Protein AF-A0A2A4KST3-F1 (afdb_monomer)

Radius of gyration: 27.4 Å; Cα contacts (8 Å, |Δi|>4): 189; chains: 1; bounding box: 90×68×62 Å

Nearest PDB structures (foldseek):
  8gn9-assembly1_A-2  TM=6.345E-01  e=8.265E-03  Pyrococcus horikoshii
  3v9o-assembly1_A  TM=5.658E-01  e=3.301E-02  Burkholderia thailandensis E264
  6z89-assembly1_B-2  TM=3.941E-01  e=2.474E-01  Homo sapiens
  6z88-assembly1_A  TM=3.792E-01  e=3.609E-01  Homo sapiens

Solvent-accessible surface area (backbone atoms only — not comparable to full-atom values): 9001 Å² total; per-residue (Å²): 142,88,82,84,82,90,85,88,80,82,87,77,83,77,87,74,84,73,87,71,95,68,84,68,68,86,64,75,87,40,52,80,41,79,46,74,72,43,78,33,47,21,51,48,79,91,32,48,36,32,33,32,34,49,32,32,34,41,73,43,95,83,47,67,96,77,68,90,51,64,66,61,52,51,52,50,52,52,50,50,55,45,37,62,52,32,40,75,27,52,79,87,42,49,69,64,43,32,50,56,42,27,66,55,34,63,40,81,40,60,90,42,101,37,35,41,34,40,36,45,57,48,69,47,64,51,71,66,42,48,52,52,51,53,51,51,50,54,52,52,57,54,58,52,56,65,61,75,77,111

Structure (mmCIF, N/CA/C/O backbone):
data_AF-A0A2A4KST3-F1
#
_entry.id   AF-A0A2A4KST3-F1
#
loop_
_atom_site.group_PDB
_atom_site.id
_atom_site.type_symbol
_atom_site.label_atom_id
_atom_site.label_alt_id
_atom_site.label_comp_id
_atom_site.label_asym_id
_atom_site.label_entity_id
_atom_site.label_seq_id
_atom_site.pdbx_PDB_ins_code
_atom_site.Cartn_x
_atom_site.Cartn_y
_atom_site.Cartn_z
_atom_site.occupancy
_atom_site.B_iso_or_equiv
_atom_site.auth_seq_id
_atom_site.auth_comp_id
_atom_site.auth_asym_id
_atom_site.auth_atom_id
_atom_site.pdbx_PDB_model_num
ATOM 1 N N . MET A 1 1 ? 68.494 52.954 -8.592 1.00 40.16 1 MET A N 1
ATOM 2 C CA . MET A 1 1 ? 67.428 52.171 -9.253 1.00 40.16 1 MET A CA 1
ATOM 3 C C . MET A 1 1 ? 66.644 51.459 -8.157 1.00 40.16 1 MET A C 1
ATOM 5 O O . MET A 1 1 ? 67.019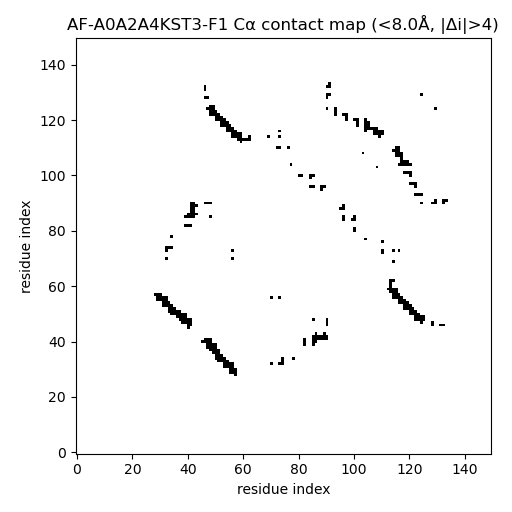 50.368 -7.755 1.00 40.16 1 MET A O 1
ATOM 9 N N . SER A 1 2 ? 65.651 52.147 -7.585 1.00 40.84 2 SER A N 1
ATOM 10 C CA . SER A 1 2 ? 64.808 51.654 -6.486 1.00 40.84 2 SER A CA 1
ATOM 11 C C . SER A 1 2 ? 63.507 51.109 -7.061 1.00 40.84 2 SER A C 1
ATOM 13 O O . SER A 1 2 ? 62.832 51.824 -7.798 1.00 40.84 2 SER A O 1
ATOM 15 N N . LEU A 1 3 ? 63.153 49.871 -6.719 1.00 52.59 3 LEU A N 1
ATOM 16 C CA . LEU A 1 3 ? 61.854 49.281 -7.037 1.00 52.59 3 LEU A CA 1
ATOM 17 C C . LEU A 1 3 ? 61.052 49.064 -5.751 1.00 52.59 3 LEU A C 1
ATOM 19 O O . LEU A 1 3 ? 61.579 48.689 -4.705 1.00 52.59 3 LEU A O 1
ATOM 23 N N . PHE A 1 4 ? 59.776 49.407 -5.861 1.00 48.81 4 PHE A N 1
ATOM 24 C CA . PHE A 1 4 ? 58.827 49.719 -4.804 1.00 48.81 4 PHE A CA 1
ATOM 25 C C . PHE A 1 4 ? 58.249 48.492 -4.062 1.00 48.81 4 PHE A C 1
ATOM 27 O O . PHE A 1 4 ? 57.888 47.483 -4.655 1.00 48.81 4 PHE A O 1
ATOM 34 N N . THR A 1 5 ? 58.138 48.651 -2.738 1.00 49.62 5 THR A N 1
ATOM 35 C CA . THR A 1 5 ? 57.083 48.228 -1.784 1.00 49.62 5 THR A CA 1
ATOM 36 C C . THR A 1 5 ? 56.162 47.014 -2.044 1.00 49.62 5 THR A C 1
ATOM 38 O O . THR A 1 5 ? 55.214 47.071 -2.816 1.00 49.62 5 THR A O 1
ATOM 41 N N . ARG A 1 6 ? 56.326 46.001 -1.175 1.00 43.88 6 ARG A N 1
ATOM 42 C CA . ARG A 1 6 ? 55.364 45.459 -0.174 1.00 43.88 6 ARG A CA 1
ATOM 43 C C . ARG A 1 6 ? 53.854 45.422 -0.525 1.00 43.88 6 ARG A C 1
ATOM 45 O O . ARG A 1 6 ? 53.171 46.437 -0.444 1.00 43.88 6 ARG A O 1
ATOM 52 N N . ARG A 1 7 ? 53.282 44.210 -0.612 1.00 43.06 7 ARG A N 1
ATOM 53 C CA . ARG A 1 7 ? 51.894 43.928 -0.180 1.00 43.06 7 ARG A CA 1
ATOM 54 C C . ARG A 1 7 ? 51.805 42.548 0.488 1.00 43.06 7 ARG A C 1
ATOM 56 O O . ARG A 1 7 ? 51.946 41.524 -0.165 1.00 43.06 7 ARG A O 1
ATOM 63 N N . ARG A 1 8 ? 51.595 42.533 1.811 1.00 50.78 8 ARG A N 1
ATOM 64 C CA . ARG A 1 8 ? 51.077 41.373 2.558 1.00 50.78 8 ARG A CA 1
ATOM 65 C C . ARG A 1 8 ? 49.552 41.421 2.479 1.00 50.78 8 ARG A C 1
ATOM 67 O O . ARG A 1 8 ? 48.978 42.473 2.753 1.00 50.78 8 ARG A O 1
ATOM 74 N N . SER A 1 9 ? 48.904 40.304 2.178 1.00 46.66 9 SER A N 1
ATOM 75 C CA . SER A 1 9 ? 47.514 40.023 2.559 1.00 46.66 9 SER A CA 1
ATOM 76 C C . SER A 1 9 ? 47.319 38.503 2.652 1.00 46.66 9 SER A C 1
ATOM 78 O O . SER A 1 9 ? 47.985 37.754 1.949 1.00 46.66 9 SER A O 1
ATOM 80 N N . ALA A 1 10 ? 46.498 38.116 3.624 1.00 51.97 10 ALA A N 1
ATOM 81 C CA . ALA A 1 10 ? 46.354 36.842 4.332 1.00 51.97 10 ALA A CA 1
ATOM 82 C C . ALA A 1 10 ? 46.111 35.552 3.504 1.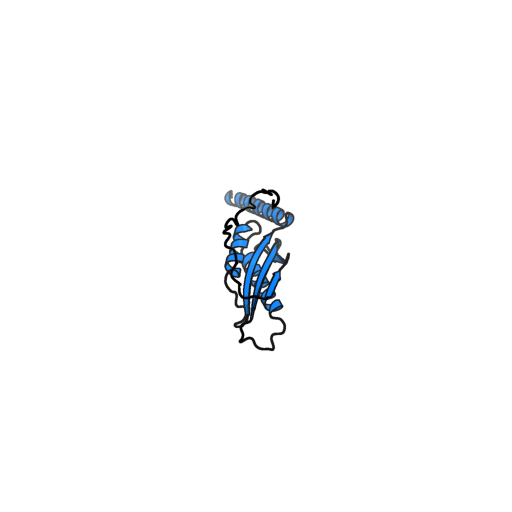00 51.97 10 ALA A C 1
ATOM 84 O O . ALA A 1 10 ? 45.700 35.631 2.347 1.00 51.97 10 ALA A O 1
ATOM 85 N N . PRO A 1 11 ? 46.319 34.364 4.121 1.00 48.69 11 PRO A N 1
ATOM 86 C CA . PRO A 1 11 ? 46.063 33.062 3.508 1.00 48.69 11 PRO A CA 1
ATOM 87 C C . PRO A 1 11 ? 44.557 32.775 3.429 1.00 48.69 11 PRO A C 1
ATOM 89 O O . PRO A 1 11 ? 43.851 32.814 4.436 1.00 48.69 11 PRO A O 1
ATOM 92 N N . GLY A 1 12 ? 44.073 32.477 2.224 1.00 41.47 12 GLY A N 1
ATOM 93 C CA . GLY A 1 12 ? 42.760 31.866 2.016 1.00 41.47 12 GLY A CA 1
ATOM 94 C C . GLY A 1 12 ? 42.792 30.371 2.375 1.00 41.47 12 GLY A C 1
ATOM 95 O O . GLY A 1 12 ? 43.854 29.754 2.270 1.00 41.47 12 GLY A O 1
ATOM 96 N N . PRO A 1 13 ? 41.670 29.797 2.838 1.00 54.84 13 PRO A N 1
ATOM 97 C CA .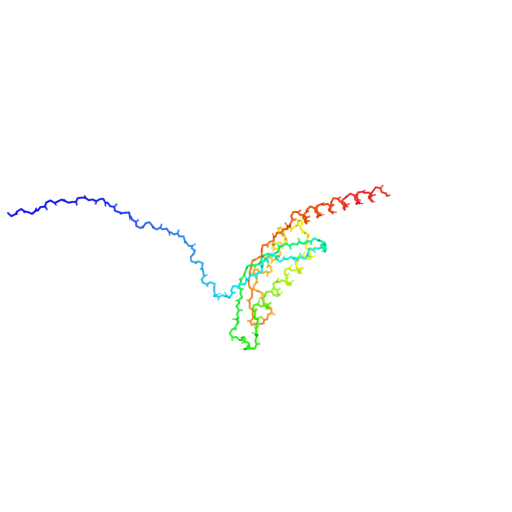 PRO A 1 13 ? 41.638 28.505 3.517 1.00 54.84 13 PRO A CA 1
ATOM 98 C C . PRO A 1 13 ? 41.895 27.318 2.583 1.00 54.84 13 PRO A C 1
ATOM 100 O O . PRO A 1 13 ? 41.466 27.299 1.430 1.00 54.84 13 PRO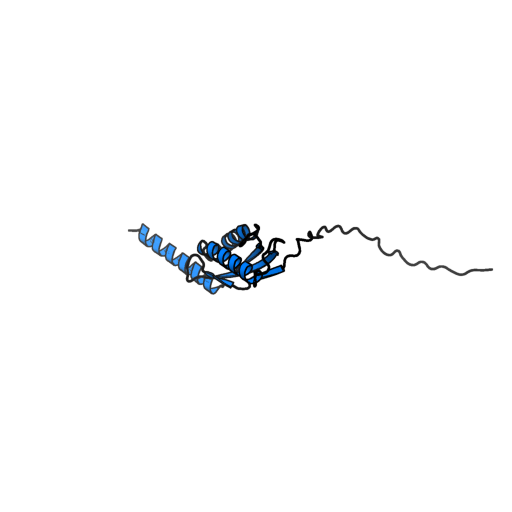 A O 1
ATOM 103 N N . SER A 1 14 ? 42.565 26.309 3.143 1.00 52.25 14 SER A N 1
ATOM 104 C CA . SER A 1 14 ? 42.737 24.964 2.594 1.00 52.25 14 SER A CA 1
ATOM 105 C C . SER A 1 14 ? 41.414 24.373 2.086 1.00 52.25 14 SER A C 1
ATOM 107 O O . SER A 1 14 ? 40.382 24.563 2.735 1.00 52.25 14 SER A O 1
ATOM 109 N N . PRO A 1 15 ? 41.419 23.574 1.005 1.00 48.12 15 PRO A N 1
ATOM 110 C CA . PRO A 1 15 ? 40.298 22.699 0.708 1.00 48.12 15 PRO A CA 1
ATOM 111 C C . PRO A 1 15 ? 40.273 21.584 1.760 1.00 48.12 15 PRO A C 1
ATOM 113 O O . PRO A 1 15 ? 40.968 20.576 1.641 1.00 48.12 15 PRO A O 1
ATOM 116 N N . SER A 1 16 ? 39.500 21.787 2.827 1.00 46.38 16 SER A N 1
ATOM 117 C CA . SER A 1 16 ? 39.131 20.701 3.726 1.00 46.38 16 SER A CA 1
ATOM 118 C C . SER A 1 16 ? 38.341 19.672 2.934 1.00 46.38 16 SER A C 1
ATOM 120 O O . SER A 1 16 ? 37.252 19.942 2.427 1.00 46.38 16 SER A O 1
ATOM 122 N N . THR A 1 17 ? 38.920 18.482 2.870 1.00 48.22 17 THR A N 1
ATOM 123 C CA . THR A 1 17 ? 38.235 17.206 2.743 1.00 48.22 17 THR A CA 1
ATOM 124 C C . THR A 1 17 ? 36.927 17.227 3.530 1.00 48.22 17 THR A C 1
ATOM 126 O O . THR A 1 17 ? 36.911 17.168 4.759 1.00 48.22 17 THR A O 1
ATOM 129 N N . ARG A 1 18 ? 35.808 17.303 2.809 1.00 38.94 18 ARG A N 1
ATOM 130 C CA . ARG A 1 18 ? 34.524 16.834 3.314 1.00 38.94 18 ARG A CA 1
ATOM 131 C C . ARG A 1 18 ? 34.168 15.593 2.526 1.00 38.94 18 ARG A C 1
ATOM 133 O O . ARG A 1 18 ? 33.582 15.645 1.451 1.00 38.94 18 ARG A O 1
ATOM 140 N N . ASP A 1 19 ? 34.617 14.489 3.093 1.00 46.34 19 ASP A N 1
ATOM 141 C CA . ASP A 1 19 ? 34.012 13.193 2.900 1.00 46.34 19 ASP A CA 1
ATOM 142 C C . ASP A 1 19 ? 32.528 13.310 3.278 1.00 46.34 19 ASP A C 1
ATOM 144 O O . ASP A 1 19 ? 32.167 13.659 4.405 1.00 46.34 19 ASP A O 1
ATOM 148 N N . THR A 1 20 ? 31.651 13.134 2.300 1.00 41.28 20 THR A N 1
ATOM 149 C CA . THR A 1 20 ? 30.294 12.652 2.537 1.00 41.28 20 THR A CA 1
ATOM 150 C C . THR A 1 20 ? 29.926 11.838 1.314 1.00 41.28 20 THR A C 1
ATOM 152 O O . THR A 1 20 ? 29.387 12.335 0.327 1.00 41.28 20 THR A O 1
ATOM 155 N N . ALA A 1 21 ? 30.306 10.567 1.383 1.00 45.81 21 ALA A N 1
ATOM 156 C CA . ALA A 1 21 ? 29.734 9.491 0.608 1.00 45.81 21 ALA A CA 1
ATOM 157 C C . ALA A 1 21 ? 28.204 9.606 0.573 1.00 45.81 21 ALA A C 1
ATOM 159 O O . ALA A 1 21 ? 27.518 9.180 1.496 1.00 45.81 21 ALA A O 1
ATOM 160 N N . THR A 1 22 ? 27.662 10.182 -0.497 1.00 44.19 22 THR A N 1
ATOM 161 C CA . THR A 1 22 ? 26.395 9.748 -1.090 1.00 44.19 22 THR A CA 1
ATOM 162 C C . THR A 1 22 ? 26.311 10.226 -2.541 1.00 44.19 22 THR A C 1
ATOM 164 O O . THR A 1 22 ? 25.359 10.879 -2.956 1.00 44.19 22 THR A O 1
ATOM 167 N N . ALA A 1 23 ? 27.286 9.845 -3.370 1.00 39.72 23 ALA A N 1
ATOM 168 C CA . ALA A 1 23 ? 26.911 9.487 -4.732 1.00 39.72 23 ALA A CA 1
ATOM 169 C C . ALA A 1 23 ? 26.107 8.193 -4.583 1.00 39.72 23 ALA A C 1
ATOM 171 O O . ALA A 1 23 ? 26.658 7.096 -4.644 1.00 39.72 23 ALA A O 1
ATOM 172 N N . LEU A 1 24 ? 24.825 8.350 -4.219 1.00 41.34 24 LEU A N 1
ATOM 173 C CA . LEU A 1 24 ? 23.825 7.314 -4.387 1.00 41.34 24 LEU A CA 1
ATOM 174 C C . LEU A 1 24 ? 24.028 6.848 -5.815 1.00 41.34 24 LEU A C 1
ATOM 176 O O . LEU A 1 24 ? 23.885 7.624 -6.762 1.00 41.34 24 LEU A O 1
ATOM 180 N N . THR A 1 25 ? 24.505 5.614 -5.886 1.00 38.84 25 THR A N 1
ATOM 181 C CA . THR A 1 25 ? 24.426 4.695 -6.998 1.00 38.84 25 THR A CA 1
ATOM 182 C C . THR A 1 25 ? 23.425 5.229 -7.999 1.00 38.84 25 THR A C 1
ATOM 184 O O . THR A 1 25 ? 22.267 5.451 -7.637 1.00 38.84 25 THR A O 1
ATOM 187 N N . THR A 1 26 ? 23.878 5.473 -9.226 1.00 41.97 26 THR A N 1
ATOM 188 C CA . THR A 1 26 ? 23.011 5.549 -10.395 1.00 41.97 26 THR A CA 1
ATOM 189 C C . THR A 1 26 ? 22.165 4.280 -10.372 1.00 41.97 26 THR A C 1
ATOM 191 O O . THR A 1 26 ? 22.570 3.234 -10.865 1.00 41.97 26 THR A O 1
ATOM 194 N N . LEU A 1 27 ? 21.045 4.336 -9.655 1.00 47.00 27 LEU A N 1
ATOM 195 C CA . LEU A 1 27 ? 19.998 3.351 -9.712 1.00 47.00 27 LEU A CA 1
ATOM 196 C C . LEU A 1 27 ? 19.484 3.566 -11.125 1.00 47.00 27 LEU A C 1
ATOM 198 O O . LEU A 1 27 ? 18.918 4.626 -11.394 1.00 47.00 27 LEU A O 1
ATOM 202 N N . GLU A 1 28 ? 19.866 2.658 -12.024 1.00 47.94 28 GLU A N 1
ATOM 203 C CA . GLU A 1 28 ? 19.203 2.361 -13.296 1.00 47.94 28 GLU A CA 1
ATOM 204 C C . GLU A 1 28 ? 17.936 3.203 -13.451 1.00 47.94 28 GLU A C 1
ATOM 206 O O . GLU A 1 28 ? 16.973 2.997 -12.706 1.00 47.94 28 GLU A O 1
ATOM 211 N N . ALA A 1 29 ? 18.016 4.235 -14.300 1.00 58.88 29 ALA A N 1
ATOM 212 C CA . ALA A 1 29 ? 17.082 5.354 -14.350 1.00 58.88 29 ALA A CA 1
ATOM 213 C C . ALA A 1 29 ? 15.684 4.897 -14.785 1.00 58.88 29 ALA A C 1
ATOM 215 O O . ALA A 1 29 ? 15.282 5.061 -15.935 1.00 58.88 29 ALA A O 1
ATOM 216 N N . GLY A 1 30 ? 14.948 4.315 -13.846 1.00 67.62 30 GLY A N 1
ATOM 217 C CA . GLY A 1 30 ? 13.578 3.906 -14.050 1.00 67.62 30 GLY A CA 1
ATOM 218 C C . GLY A 1 30 ? 12.634 5.076 -14.101 1.00 67.62 30 GLY A C 1
ATOM 219 O O . GLY A 1 30 ? 12.873 6.143 -13.531 1.00 67.62 30 GLY A O 1
ATOM 220 N N . THR A 1 31 ? 11.526 4.864 -14.795 1.00 81.56 31 THR A N 1
ATOM 221 C CA . THR A 1 31 ? 10.488 5.878 -14.898 1.00 81.56 31 THR A CA 1
ATOM 222 C C . THR A 1 31 ? 9.823 6.028 -13.536 1.00 81.56 31 THR A C 1
ATOM 224 O O . THR A 1 31 ? 9.430 5.045 -12.903 1.00 81.56 31 THR A O 1
ATOM 227 N N . ALA A 1 32 ? 9.731 7.269 -13.057 1.00 83.75 32 ALA A N 1
ATOM 228 C CA . ALA A 1 32 ? 9.155 7.566 -11.756 1.00 83.75 32 ALA A CA 1
ATOM 229 C C . ALA A 1 32 ? 7.670 7.186 -11.707 1.00 83.75 32 ALA A C 1
ATOM 231 O O . ALA A 1 32 ? 6.890 7.495 -12.609 1.00 83.75 32 ALA A O 1
ATOM 232 N N . LEU A 1 33 ? 7.279 6.562 -10.602 1.00 85.44 33 LEU A N 1
ATOM 233 C CA . LEU A 1 33 ? 5.934 6.082 -10.337 1.00 85.44 33 LEU A CA 1
ATOM 234 C C . LEU A 1 33 ? 5.441 6.643 -9.009 1.00 85.44 33 LEU A C 1
ATOM 236 O O . LEU A 1 33 ? 6.144 6.592 -8.001 1.00 85.44 33 LEU A O 1
ATOM 240 N N . GLY A 1 34 ? 4.207 7.136 -8.996 1.00 85.56 34 GLY A N 1
ATOM 241 C CA . GLY A 1 34 ? 3.570 7.644 -7.789 1.00 85.56 34 GLY A CA 1
ATOM 242 C C . GLY A 1 34 ? 2.110 7.223 -7.696 1.00 85.56 34 GLY A C 1
ATOM 243 O O . GLY A 1 34 ? 1.373 7.321 -8.680 1.00 85.56 34 GLY A O 1
ATOM 244 N N . LEU A 1 35 ? 1.710 6.791 -6.504 1.00 86.06 35 LEU A N 1
ATOM 245 C CA . LEU A 1 35 ? 0.332 6.707 -6.029 1.00 86.06 35 LEU A CA 1
ATOM 246 C C . LEU A 1 35 ? 0.209 7.694 -4.868 1.00 86.06 35 LEU A C 1
ATOM 248 O O . LEU A 1 35 ? 1.052 7.682 -3.973 1.00 86.06 35 LEU A O 1
ATOM 252 N N . ARG A 1 36 ? -0.797 8.565 -4.885 1.00 88.75 36 ARG A N 1
ATOM 253 C CA . ARG A 1 36 ? -0.963 9.612 -3.869 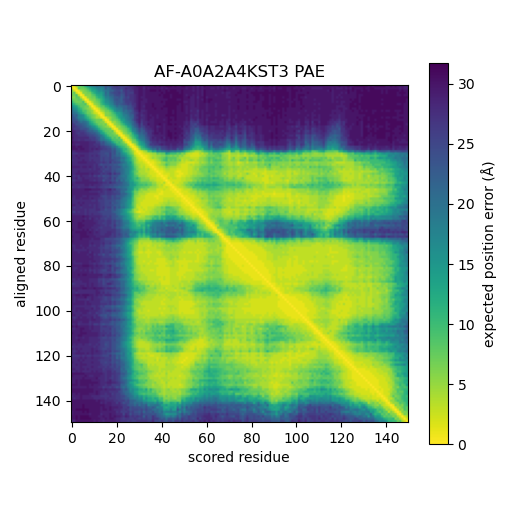1.00 88.75 36 ARG A CA 1
ATOM 254 C C . ARG A 1 36 ? -2.346 9.519 -3.259 1.00 88.75 36 ARG A C 1
ATOM 256 O O . ARG A 1 36 ? -3.321 9.449 -4.000 1.00 88.75 36 ARG A O 1
ATOM 263 N N . ASP A 1 37 ? -2.386 9.538 -1.932 1.00 86.81 37 ASP A N 1
ATOM 264 C CA . ASP A 1 37 ? -3.606 9.623 -1.124 1.00 86.81 37 ASP A CA 1
ATOM 265 C C . ASP A 1 37 ? -4.703 8.617 -1.521 1.00 86.81 37 ASP A C 1
ATOM 267 O O . ASP A 1 37 ? -5.902 8.890 -1.450 1.00 86.81 37 ASP A O 1
ATOM 271 N N . GLU A 1 38 ? -4.291 7.418 -1.936 1.00 87.75 38 GLU A N 1
ATOM 272 C CA . GLU A 1 38 ? -5.201 6.351 -2.341 1.00 87.75 38 GLU A CA 1
ATOM 273 C C . GLU A 1 38 ? -5.884 5.766 -1.104 1.00 87.75 38 GLU A C 1
ATOM 275 O O . GLU A 1 38 ? -5.222 5.286 -0.181 1.00 87.75 38 GLU A O 1
ATOM 280 N N . ARG A 1 39 ? -7.220 5.769 -1.083 1.00 90.12 39 ARG A N 1
ATOM 281 C CA . ARG A 1 39 ? -7.984 5.178 0.021 1.00 90.12 39 ARG A CA 1
ATOM 282 C C . ARG A 1 39 ? -8.140 3.680 -0.198 1.00 90.12 39 ARG A C 1
ATOM 284 O O . ARG A 1 39 ? -8.787 3.250 -1.150 1.00 90.12 39 ARG A O 1
ATOM 291 N N . MET A 1 40 ? -7.576 2.884 0.703 1.00 90.88 40 MET A N 1
ATOM 292 C CA . MET A 1 40 ? -7.642 1.425 0.652 1.00 90.88 40 MET A CA 1
ATOM 293 C C . MET A 1 40 ? -8.370 0.869 1.877 1.00 90.88 40 MET A C 1
ATOM 295 O O . MET A 1 40 ? -8.117 1.324 2.994 1.00 90.88 40 MET A O 1
ATOM 299 N N . PRO A 1 41 ? -9.270 -0.114 1.703 1.00 88.75 41 PRO A N 1
ATOM 300 C CA . PRO A 1 41 ? -9.999 -0.690 2.822 1.00 88.75 41 PRO A CA 1
ATOM 301 C C . PRO A 1 41 ? -9.053 -1.475 3.735 1.00 88.75 41 PRO A C 1
ATOM 303 O O . PRO A 1 41 ? -8.179 -2.213 3.269 1.00 88.75 41 PRO A O 1
ATOM 306 N N . SER A 1 42 ? -9.258 -1.334 5.041 1.00 89.62 42 SER A N 1
ATOM 307 C CA . SER A 1 42 ? -8.608 -2.165 6.053 1.00 89.62 42 SER A CA 1
ATOM 308 C C . SER A 1 42 ? -9.288 -3.535 6.172 1.00 89.62 42 SER A C 1
ATOM 310 O O . SER A 1 42 ? -10.210 -3.866 5.422 1.00 89.62 42 SER A O 1
ATOM 312 N N . ARG A 1 43 ? -8.876 -4.336 7.162 1.00 88.50 43 ARG A N 1
ATOM 313 C CA . ARG A 1 43 ? -9.596 -5.553 7.574 1.00 88.50 43 ARG A CA 1
ATOM 314 C C . ARG A 1 43 ? -11.078 -5.308 7.871 1.00 88.50 43 ARG A C 1
ATOM 316 O O . ARG A 1 43 ? -11.894 -6.195 7.635 1.00 88.50 43 ARG A O 1
ATOM 323 N N . VAL A 1 44 ? -11.423 -4.132 8.393 1.00 84.50 44 VAL A N 1
ATOM 324 C CA . VAL A 1 44 ? -12.814 -3.717 8.589 1.00 84.50 44 VAL A CA 1
ATOM 325 C C . VAL A 1 44 ? -13.211 -2.840 7.394 1.00 84.50 44 VAL A C 1
ATOM 327 O O . VAL A 1 44 ? -12.628 -1.768 7.238 1.00 84.50 44 VAL A O 1
ATOM 330 N N . PRO A 1 45 ? -14.188 -3.243 6.558 1.00 79.75 45 PRO A N 1
ATOM 331 C CA . PRO A 1 45 ? -14.509 -2.539 5.310 1.00 79.75 45 PRO A CA 1
ATOM 332 C C . PRO A 1 45 ? -14.961 -1.081 5.473 1.00 79.75 45 PRO A C 1
ATOM 334 O O . PRO A 1 45 ? -14.891 -0.315 4.520 1.00 79.75 45 PRO A O 1
ATOM 337 N N . THR A 1 46 ? -15.436 -0.691 6.657 1.00 85.25 46 THR A N 1
ATOM 338 C CA . THR A 1 46 ? -15.834 0.693 6.960 1.00 85.25 46 THR A CA 1
ATOM 339 C C . THR A 1 46 ? -14.647 1.610 7.254 1.00 85.25 46 THR A C 1
ATOM 341 O O . THR A 1 46 ? -14.802 2.826 7.191 1.00 85.25 46 THR A O 1
ATOM 344 N N . LEU A 1 47 ? -13.469 1.049 7.545 1.00 88.38 47 LEU A N 1
ATOM 345 C CA . LEU A 1 47 ? -12.265 1.779 7.934 1.00 88.38 47 LEU A CA 1
ATOM 346 C C . LEU A 1 47 ? -11.224 1.725 6.819 1.00 88.38 47 LEU A C 1
ATOM 348 O O . LEU A 1 47 ? -10.947 0.656 6.264 1.00 88.38 47 LEU A O 1
ATOM 352 N N . HIS A 1 48 ? -10.613 2.872 6.530 1.00 89.81 48 HIS A N 1
ATOM 353 C CA . HIS A 1 48 ? -9.719 3.036 5.388 1.00 89.81 48 HIS A CA 1
ATOM 354 C C . HIS A 1 48 ? -8.330 3.516 5.813 1.00 89.81 48 HIS A C 1
ATOM 356 O O . HIS A 1 48 ? -8.183 4.332 6.720 1.00 89.81 48 HIS A O 1
ATOM 362 N N . PHE A 1 49 ? -7.314 3.032 5.105 1.00 89.50 49 PHE A N 1
ATOM 363 C CA . PHE A 1 49 ? -5.978 3.611 5.091 1.00 89.50 49 PHE A CA 1
ATOM 364 C C . PHE A 1 49 ? -5.861 4.593 3.931 1.00 89.50 49 PHE A C 1
ATOM 366 O O . PHE A 1 49 ? -6.396 4.343 2.850 1.00 89.50 49 PHE A O 1
ATOM 373 N N . THR A 1 50 ? -5.112 5.664 4.137 1.00 92.19 50 THR A N 1
ATOM 374 C CA . THR A 1 50 ? -4.643 6.552 3.078 1.00 92.19 50 THR A CA 1
ATOM 375 C C . THR A 1 50 ? -3.216 6.148 2.725 1.00 92.19 50 THR A C 1
ATOM 377 O O . THR A 1 50 ? -2.327 6.142 3.576 1.00 92.19 50 THR A O 1
ATOM 380 N N . VAL A 1 51 ? -2.999 5.757 1.473 1.00 90.00 51 VAL A N 1
ATOM 381 C CA . VAL A 1 51 ? -1.740 5.178 0.998 1.00 90.00 51 VAL A CA 1
ATOM 382 C C . VAL A 1 51 ? -1.082 6.121 0.007 1.00 90.00 51 VAL A C 1
ATOM 384 O O . VAL A 1 51 ? -1.683 6.503 -0.997 1.00 90.00 51 VAL A O 1
ATOM 387 N N . SER A 1 52 ? 0.185 6.432 0.252 1.00 90.69 52 SER A N 1
ATOM 388 C CA . SER A 1 52 ? 1.052 7.096 -0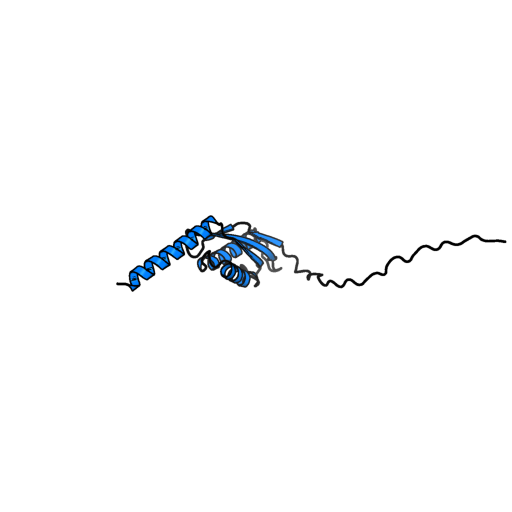.717 1.00 90.69 52 SER A CA 1
ATOM 389 C C . SER A 1 52 ? 2.229 6.186 -1.045 1.00 90.69 52 SER A C 1
ATOM 391 O O . SER A 1 52 ? 2.966 5.789 -0.149 1.00 90.69 52 SER A O 1
ATOM 393 N N . VAL A 1 53 ? 2.413 5.841 -2.319 1.00 88.25 53 VAL A N 1
ATOM 394 C CA . VAL A 1 53 ? 3.522 4.997 -2.786 1.00 88.25 53 VAL A CA 1
ATOM 395 C C . VAL A 1 53 ? 4.378 5.800 -3.746 1.00 88.25 53 VAL A C 1
ATOM 397 O O . VAL A 1 53 ? 3.869 6.321 -4.735 1.00 88.25 53 VAL A O 1
ATOM 400 N N . ASN A 1 54 ? 5.677 5.869 -3.476 1.00 88.06 54 ASN A N 1
ATOM 401 C CA . ASN A 1 54 ? 6.664 6.452 -4.377 1.00 88.06 54 ASN A CA 1
ATOM 402 C C . ASN A 1 54 ? 7.612 5.354 -4.842 1.00 88.06 54 ASN A C 1
ATOM 404 O O . ASN A 1 54 ? 8.118 4.583 -4.027 1.00 88.06 54 ASN A O 1
ATOM 408 N N . GLY A 1 55 ? 7.861 5.282 -6.141 1.00 86.44 55 GLY A N 1
ATOM 409 C CA . GLY A 1 55 ? 8.644 4.205 -6.716 1.00 86.44 55 GLY A CA 1
ATOM 410 C C . GLY A 1 55 ? 9.171 4.508 -8.104 1.00 86.44 55 GLY A C 1
ATOM 411 O O . GLY A 1 55 ? 9.052 5.621 -8.616 1.00 86.44 55 GLY A O 1
ATOM 412 N N . THR A 1 56 ? 9.751 3.485 -8.705 1.00 87.25 56 THR A N 1
ATOM 413 C CA . THR A 1 56 ? 10.252 3.496 -10.075 1.00 87.25 56 THR A CA 1
ATOM 414 C C . THR A 1 56 ? 9.859 2.194 -10.759 1.00 87.25 56 THR A C 1
ATOM 416 O O . THR A 1 56 ? 9.691 1.158 -10.108 1.00 87.25 56 THR A O 1
ATOM 419 N N . TRP A 1 57 ? 9.690 2.238 -12.076 1.00 87.75 57 TRP A N 1
ATOM 420 C CA . TRP A 1 57 ? 9.541 1.038 -12.892 1.00 87.75 57 TRP A CA 1
ATOM 421 C C . TRP A 1 57 ? 10.508 1.044 -14.072 1.00 87.75 57 TRP A C 1
ATOM 423 O O . TRP A 1 57 ? 10.851 2.100 -14.603 1.00 87.75 57 TRP A O 1
ATOM 433 N N . ASN A 1 58 ? 10.920 -0.156 -14.471 1.00 85.50 58 ASN A N 1
ATOM 434 C CA . ASN A 1 58 ? 11.838 -0.432 -15.568 1.00 85.50 58 ASN A CA 1
ATOM 435 C C . ASN A 1 58 ? 11.206 -1.426 -16.536 1.00 85.50 58 ASN A C 1
ATOM 437 O O . ASN A 1 58 ? 10.554 -2.379 -16.103 1.00 85.50 58 ASN A O 1
ATOM 441 N N . LEU A 1 59 ? 11.429 -1.208 -17.830 1.00 84.25 59 LEU A N 1
ATOM 442 C CA . LEU A 1 59 ? 11.133 -2.194 -18.864 1.00 84.25 59 LEU A CA 1
ATOM 443 C C . LEU A 1 59 ? 12.395 -2.979 -19.171 1.00 84.25 59 LEU A C 1
ATOM 445 O O . LEU A 1 59 ? 13.471 -2.395 -19.261 1.00 84.25 59 LEU A O 1
ATOM 449 N N . ASP A 1 60 ? 12.240 -4.278 -19.358 1.00 81.25 60 ASP A N 1
ATOM 450 C CA . ASP A 1 60 ? 13.281 -5.101 -19.950 1.00 81.25 60 ASP A CA 1
ATOM 451 C C . ASP A 1 60 ? 13.376 -4.824 -21.461 1.00 81.25 60 ASP A C 1
ATOM 453 O O . ASP A 1 60 ? 12.378 -4.510 -22.116 1.00 81.25 60 ASP A O 1
ATOM 457 N N . GLU A 1 61 ? 14.568 -4.975 -22.037 1.00 71.62 61 GLU A N 1
ATOM 458 C CA . GLU A 1 61 ? 14.822 -4.780 -23.473 1.00 71.62 61 GLU A CA 1
ATOM 459 C C . GLU A 1 61 ? 14.031 -5.775 -24.342 1.00 71.62 61 GLU A C 1
ATOM 461 O O . GLU A 1 61 ? 13.795 -5.537 -25.527 1.00 71.62 61 GLU A O 1
ATOM 466 N N . SER A 1 62 ? 13.568 -6.872 -23.736 1.00 71.81 62 SER A N 1
ATOM 467 C CA . SER A 1 62 ? 12.696 -7.879 -24.344 1.00 71.81 62 SER A CA 1
ATOM 468 C C . SER A 1 62 ? 11.218 -7.459 -24.460 1.00 71.81 62 SER A C 1
ATOM 470 O O . SER A 1 62 ? 10.402 -8.230 -24.975 1.00 71.81 62 SER A O 1
ATOM 472 N N . ALA A 1 63 ? 10.847 -6.255 -24.001 1.00 70.00 63 ALA A N 1
ATOM 473 C CA . ALA A 1 63 ? 9.462 -5.791 -23.966 1.00 70.00 63 ALA A CA 1
ATOM 474 C C . ALA A 1 63 ? 8.820 -5.720 -25.372 1.00 70.00 63 ALA A C 1
ATOM 476 O O . ALA A 1 63 ? 9.343 -5.055 -26.272 1.00 70.00 63 ALA A O 1
ATOM 477 N N . PRO A 1 64 ? 7.640 -6.337 -25.580 1.00 70.81 64 PRO A N 1
ATOM 478 C CA . PRO A 1 64 ? 6.915 -6.224 -26.839 1.00 70.81 64 PRO A CA 1
ATOM 479 C C . PRO A 1 64 ? 6.525 -4.768 -27.158 1.00 70.81 64 PRO A C 1
ATOM 481 O O . PRO A 1 64 ? 6.020 -4.058 -26.285 1.00 70.81 64 PRO A O 1
ATOM 484 N N . PRO A 1 65 ? 6.624 -4.327 -28.427 1.00 63.78 65 PRO A N 1
ATOM 485 C CA . PRO A 1 65 ? 6.343 -2.942 -28.831 1.00 63.78 65 PRO A CA 1
ATOM 486 C C . PRO A 1 65 ? 4.862 -2.526 -28.716 1.00 63.78 65 PRO A C 1
ATOM 488 O O . PRO A 1 65 ? 4.513 -1.391 -29.027 1.00 63.78 65 PRO A O 1
ATOM 491 N N . GLN A 1 66 ? 3.974 -3.433 -28.298 1.00 65.75 66 GLN A N 1
ATOM 492 C CA . GLN A 1 66 ? 2.517 -3.247 -28.272 1.00 65.75 66 GLN A CA 1
ATOM 493 C C . GLN A 1 66 ? 1.965 -2.899 -26.876 1.00 65.75 66 GLN A C 1
ATOM 495 O O . GLN A 1 66 ? 0.755 -2.743 -26.708 1.00 65.75 66 GLN A O 1
ATOM 500 N N . HIS A 1 67 ? 2.813 -2.771 -25.851 1.00 65.81 67 HIS A N 1
ATOM 501 C CA . HIS A 1 67 ? 2.346 -2.461 -24.499 1.00 65.81 67 HIS A CA 1
ATOM 502 C C . HIS A 1 67 ? 2.100 -0.961 -24.325 1.00 65.81 67 HIS A C 1
ATOM 504 O O . HIS A 1 67 ? 2.985 -0.185 -23.981 1.00 65.81 67 HIS A O 1
ATOM 510 N N . HIS A 1 68 ? 0.852 -0.557 -24.560 1.00 64.81 68 HIS A N 1
ATOM 511 C CA . HIS A 1 68 ? 0.447 0.848 -24.623 1.00 64.81 68 HIS A CA 1
ATOM 512 C C . HIS A 1 68 ? 0.455 1.612 -23.282 1.00 64.81 68 HIS A C 1
ATOM 514 O O . HIS A 1 68 ? 0.296 2.830 -23.304 1.00 64.81 68 HIS A O 1
ATOM 520 N N . ALA A 1 69 ? 0.639 0.961 -22.124 1.00 79.31 69 ALA A N 1
ATOM 521 C CA . ALA A 1 69 ? 0.633 1.657 -20.827 1.00 79.31 69 ALA A CA 1
ATOM 522 C C . ALA A 1 69 ? 1.335 0.877 -19.685 1.00 79.31 69 ALA A C 1
ATOM 524 O O . ALA A 1 69 ? 0.672 0.450 -18.733 1.00 79.31 69 ALA A O 1
ATOM 525 N N . PRO A 1 70 ? 2.670 0.700 -19.731 1.00 81.31 70 PRO A N 1
ATOM 526 C CA . PRO A 1 70 ? 3.425 0.020 -18.668 1.00 81.31 70 PRO A CA 1
ATOM 527 C C . PRO A 1 70 ? 3.286 0.711 -17.302 1.00 81.31 70 PRO A C 1
ATOM 529 O O . PRO A 1 70 ? 3.182 0.058 -16.267 1.00 81.31 70 PRO A O 1
ATOM 532 N N . ASP A 1 71 ? 3.172 2.038 -17.309 1.00 83.81 71 ASP A N 1
ATOM 533 C CA . ASP A 1 71 ? 2.962 2.866 -16.124 1.00 83.81 71 ASP A CA 1
ATOM 534 C C . ASP A 1 71 ? 1.625 2.560 -15.419 1.00 83.81 71 ASP A C 1
ATOM 536 O O . ASP A 1 71 ? 1.571 2.350 -14.206 1.00 83.81 71 ASP A O 1
ATOM 540 N N . SER A 1 72 ? 0.529 2.463 -16.179 1.00 85.81 72 SER A N 1
ATOM 541 C CA . SER A 1 72 ? -0.792 2.114 -15.642 1.00 85.81 72 SER A CA 1
ATOM 542 C C . SER A 1 72 ? -0.824 0.698 -15.073 1.00 85.81 72 SER A C 1
ATOM 544 O O . SER A 1 72 ? -1.478 0.468 -14.051 1.00 85.81 72 SER A O 1
ATOM 546 N N . LEU A 1 73 ? -0.105 -0.235 -15.703 1.00 86.12 73 LEU A N 1
ATOM 547 C CA . LEU A 1 73 ? 0.025 -1.608 -15.225 1.00 86.12 73 LEU A CA 1
ATOM 548 C C . LEU A 1 73 ? 0.804 -1.659 -13.904 1.00 86.12 73 LEU A C 1
ATOM 550 O O . LEU A 1 73 ? 0.313 -2.229 -12.930 1.00 86.12 73 LEU A O 1
ATOM 554 N N . ALA A 1 74 ? 1.950 -0.974 -13.833 1.00 85.94 74 ALA A N 1
ATOM 555 C CA . ALA A 1 74 ? 2.748 -0.859 -12.615 1.00 85.94 74 ALA A CA 1
ATOM 556 C C . ALA A 1 74 ? 1.937 -0.252 -11.456 1.00 85.94 74 ALA A C 1
ATOM 558 O O . ALA A 1 74 ? 1.897 -0.819 -10.361 1.00 85.94 74 ALA A O 1
ATOM 559 N N . ARG A 1 75 ? 1.218 0.857 -11.699 1.00 88.19 75 ARG A N 1
ATOM 560 C CA . ARG A 1 75 ? 0.330 1.476 -10.694 1.00 88.19 75 ARG A CA 1
ATOM 561 C C . ARG A 1 75 ? -0.760 0.522 -10.221 1.00 88.19 75 ARG A C 1
ATOM 563 O O . ARG A 1 75 ? -1.006 0.428 -9.020 1.00 88.19 75 ARG A O 1
ATOM 570 N N . SER A 1 76 ? -1.424 -0.161 -11.150 1.00 88.06 76 SER A N 1
ATOM 571 C CA . SER A 1 76 ? -2.534 -1.064 -10.826 1.00 88.06 76 SER A CA 1
ATOM 572 C C . SER A 1 76 ? -2.057 -2.244 -9.987 1.00 88.06 76 SER A C 1
ATOM 574 O O . SER A 1 76 ? -2.683 -2.568 -8.980 1.00 88.06 76 SER A O 1
ATOM 576 N N . HIS A 1 77 ? -0.900 -2.809 -10.329 1.00 87.56 77 HIS A N 1
ATOM 577 C CA . HIS A 1 77 ? -0.311 -3.911 -9.584 1.00 87.56 77 HIS A CA 1
ATOM 578 C C . HIS A 1 77 ? 0.118 -3.498 -8.168 1.00 87.56 77 HIS A C 1
ATOM 580 O O . HIS A 1 77 ? -0.161 -4.209 -7.201 1.00 87.56 77 HIS A O 1
ATOM 586 N N . LEU A 1 78 ? 0.734 -2.317 -8.011 1.00 86.62 78 LEU A N 1
ATOM 587 C CA . LEU A 1 78 ? 1.046 -1.767 -6.686 1.00 86.62 78 LEU A CA 1
ATOM 588 C C . LEU A 1 78 ? -0.216 -1.533 -5.856 1.00 86.62 78 LEU A C 1
ATOM 590 O O . LEU A 1 78 ? -0.247 -1.892 -4.677 1.00 86.62 78 LEU A O 1
ATOM 594 N N . ARG A 1 79 ? -1.266 -0.974 -6.471 1.00 89.88 79 ARG A N 1
ATOM 595 C CA . ARG A 1 79 ? -2.559 -0.748 -5.815 1.00 89.88 79 ARG A CA 1
ATOM 596 C C . ARG A 1 79 ? -3.156 -2.063 -5.320 1.00 89.88 79 ARG A C 1
ATOM 598 O O . ARG A 1 79 ? -3.576 -2.147 -4.169 1.00 89.88 79 ARG A O 1
ATOM 605 N N . GLU A 1 80 ? -3.167 -3.092 -6.160 1.00 89.69 80 GLU A N 1
ATOM 606 C CA . GLU A 1 80 ? -3.717 -4.402 -5.814 1.00 89.69 80 GLU A CA 1
ATOM 607 C C . GLU A 1 80 ? -2.920 -5.086 -4.695 1.00 89.69 80 GLU A C 1
ATOM 609 O O . GLU A 1 80 ? -3.503 -5.572 -3.721 1.00 89.69 80 GLU A O 1
ATOM 614 N N . HIS A 1 81 ? -1.586 -5.080 -4.785 1.00 88.62 81 HIS A N 1
ATOM 615 C CA . HIS A 1 81 ? -0.725 -5.656 -3.754 1.00 88.62 81 HIS A CA 1
ATOM 616 C C . HIS A 1 81 ? -0.894 -4.955 -2.405 1.00 88.62 81 HIS A C 1
ATOM 618 O O . HIS A 1 81 ? -1.086 -5.636 -1.392 1.00 88.62 81 HIS A O 1
ATOM 624 N N . ALA A 1 82 ? -0.874 -3.620 -2.391 1.00 88.38 82 ALA A N 1
ATOM 625 C CA . ALA A 1 82 ? -1.095 -2.840 -1.180 1.00 88.38 82 ALA A CA 1
ATOM 626 C C . ALA A 1 82 ? -2.486 -3.126 -0.592 1.00 88.38 82 ALA A C 1
ATOM 628 O O . ALA A 1 82 ? -2.588 -3.507 0.573 1.00 88.38 82 ALA A O 1
ATOM 629 N N . ALA A 1 83 ? -3.551 -3.075 -1.400 1.00 89.50 83 ALA A N 1
ATOM 630 C CA . ALA A 1 83 ? -4.912 -3.345 -0.938 1.00 89.50 83 ALA A CA 1
ATOM 631 C C . ALA A 1 83 ? -5.066 -4.760 -0.354 1.00 89.50 83 ALA A C 1
ATOM 633 O O . ALA A 1 83 ? -5.713 -4.948 0.678 1.00 89.50 83 ALA A O 1
ATOM 634 N N . ARG A 1 84 ? -4.449 -5.773 -0.975 1.00 90.62 84 ARG A N 1
ATOM 635 C CA . ARG A 1 84 ? -4.490 -7.160 -0.489 1.00 90.62 84 ARG A CA 1
ATOM 636 C C . ARG A 1 84 ? -3.824 -7.321 0.877 1.00 90.62 84 ARG A C 1
ATOM 638 O O . ARG A 1 84 ? -4.327 -8.085 1.701 1.00 90.62 84 ARG A O 1
ATOM 645 N N . ILE A 1 85 ? -2.712 -6.627 1.113 1.00 89.81 85 ILE A N 1
ATOM 646 C CA . ILE A 1 85 ? -2.015 -6.640 2.404 1.00 89.81 85 ILE A CA 1
ATOM 647 C C . ILE A 1 85 ? -2.859 -5.901 3.444 1.00 89.81 85 ILE A C 1
ATOM 649 O O . ILE A 1 85 ? -3.156 -6.462 4.496 1.00 89.81 85 ILE A O 1
ATOM 653 N N . LEU A 1 86 ? -3.334 -4.694 3.130 1.00 89.12 86 LEU A N 1
ATOM 654 C CA . LEU A 1 86 ? -4.086 -3.847 4.064 1.00 89.12 86 LEU A CA 1
ATOM 655 C C . LEU A 1 86 ? -5.409 -4.464 4.528 1.00 89.12 86 LEU A C 1
ATOM 657 O O . LEU A 1 86 ? -5.786 -4.291 5.685 1.00 89.12 86 LEU A O 1
ATOM 661 N N . ARG A 1 87 ? -6.055 -5.292 3.701 1.00 90.50 87 ARG A N 1
ATOM 662 C CA . ARG A 1 87 ? -7.223 -6.102 4.102 1.00 90.50 87 ARG A CA 1
ATOM 663 C C . ARG A 1 87 ? -6.943 -7.091 5.240 1.00 90.50 87 ARG A C 1
ATOM 665 O O . ARG A 1 87 ? -7.879 -7.623 5.829 1.00 90.50 87 ARG A O 1
ATOM 672 N N . ARG A 1 88 ? -5.677 -7.376 5.552 1.00 89.81 88 ARG A N 1
ATOM 673 C CA . ARG A 1 88 ? -5.278 -8.250 6.668 1.00 89.81 88 ARG A CA 1
ATOM 674 C C . ARG A 1 88 ? -4.932 -7.467 7.934 1.00 89.81 88 ARG 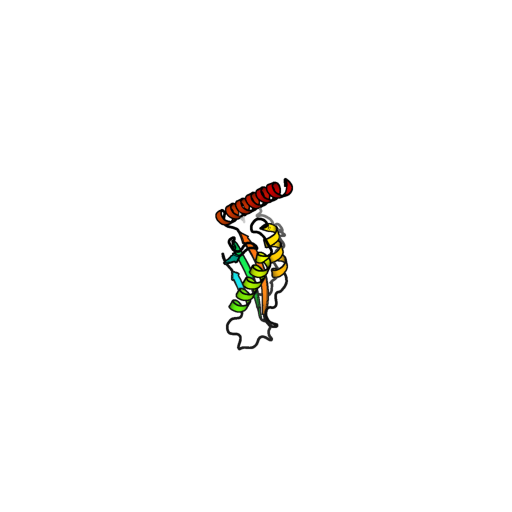A C 1
ATOM 676 O O . ARG A 1 88 ? -4.847 -8.070 9.002 1.00 89.81 88 ARG A O 1
ATOM 683 N N . HIS A 1 89 ? -4.783 -6.147 7.837 1.00 88.62 89 HIS A N 1
ATOM 684 C CA . HIS A 1 89 ? -4.383 -5.284 8.942 1.00 88.62 89 HIS A CA 1
ATOM 685 C C . HIS A 1 89 ? -5.529 -4.377 9.397 1.00 88.62 89 HIS A C 1
ATOM 687 O O . HIS A 1 89 ? -6.385 -3.956 8.618 1.00 88.62 89 HIS A O 1
ATOM 693 N N . THR A 1 90 ? -5.561 -4.083 10.693 1.00 87.69 90 THR A N 1
ATOM 694 C CA . THR A 1 90 ? -6.473 -3.089 11.267 1.00 87.69 90 THR A CA 1
ATOM 695 C C . THR A 1 90 ? -5.836 -1.707 11.178 1.00 87.69 90 THR A C 1
ATOM 697 O O . THR A 1 90 ? -4.614 -1.585 11.259 1.00 87.69 90 THR A O 1
ATOM 700 N N . VAL A 1 91 ? -6.649 -0.653 11.066 1.00 87.38 91 VAL A N 1
ATOM 701 C CA . VAL A 1 91 ? -6.145 0.735 11.008 1.00 87.38 91 VAL A CA 1
ATOM 702 C C . VAL A 1 91 ? -5.395 1.183 12.264 1.00 87.38 91 VAL A C 1
ATOM 704 O O . VAL A 1 91 ? -4.676 2.169 12.219 1.00 87.38 91 VAL A O 1
ATOM 707 N N . LEU A 1 92 ? -5.510 0.448 13.373 1.00 88.12 92 LEU A N 1
ATOM 708 C CA . LEU A 1 92 ? -4.736 0.693 14.595 1.00 88.12 92 LEU A CA 1
ATOM 709 C C . LEU A 1 92 ? -3.300 0.156 14.503 1.00 88.12 92 LEU A C 1
ATOM 711 O O . LEU A 1 92 ? -2.414 0.628 15.208 1.00 88.12 92 LEU A O 1
ATOM 715 N N . ALA A 1 93 ? -3.045 -0.805 13.614 1.00 89.25 93 ALA A N 1
ATOM 716 C CA . ALA A 1 93 ? -1.740 -1.422 13.413 1.00 89.25 93 ALA A CA 1
ATOM 717 C C . ALA A 1 93 ? -0.973 -0.771 12.245 1.00 89.25 93 ALA A C 1
ATOM 719 O O . ALA A 1 93 ? -0.394 -1.480 11.422 1.00 89.25 93 ALA A O 1
ATOM 720 N N . ILE A 1 94 ? -0.975 0.569 12.158 1.00 88.62 94 ILE A N 1
ATOM 721 C CA . ILE A 1 94 ? -0.358 1.326 11.047 1.00 88.62 94 ILE A CA 1
ATOM 722 C C . ILE A 1 94 ? 1.108 0.931 10.815 1.00 88.62 94 ILE A C 1
ATOM 724 O O . ILE A 1 94 ? 1.433 0.618 9.671 1.00 88.62 94 ILE A O 1
ATOM 728 N N . PRO A 1 95 ? 1.989 0.871 11.840 1.00 89.06 95 PRO A N 1
ATOM 729 C CA . PRO A 1 95 ? 3.396 0.538 11.612 1.00 89.06 95 PRO A CA 1
ATOM 730 C C . PRO A 1 95 ? 3.562 -0.865 11.020 1.00 89.06 95 PRO A C 1
ATOM 732 O O . PRO A 1 95 ? 4.228 -1.036 10.007 1.00 89.06 95 PRO A O 1
ATOM 735 N N . ALA A 1 96 ? 2.852 -1.853 11.572 1.00 89.25 96 ALA A N 1
ATOM 736 C CA . ALA A 1 96 ? 2.894 -3.225 11.076 1.00 89.25 96 ALA A CA 1
ATOM 737 C C . ALA A 1 96 ? 2.328 -3.353 9.651 1.00 89.25 96 ALA A C 1
ATOM 739 O O . ALA A 1 96 ? 2.851 -4.115 8.842 1.00 89.25 96 ALA A O 1
ATOM 740 N N . ALA A 1 97 ? 1.267 -2.605 9.334 1.00 89.50 97 ALA A N 1
ATOM 741 C CA . ALA A 1 97 ? 0.699 -2.560 7.992 1.00 89.50 97 ALA A CA 1
ATOM 742 C C . ALA A 1 97 ? 1.681 -1.930 6.993 1.00 89.50 97 ALA A C 1
ATOM 744 O O . ALA A 1 97 ? 1.851 -2.443 5.887 1.00 89.50 97 ALA A O 1
ATOM 745 N N . GLN A 1 98 ? 2.354 -0.848 7.388 1.00 91.00 98 GLN A N 1
ATOM 746 C CA . GLN A 1 98 ? 3.324 -0.155 6.547 1.00 91.00 98 GLN A CA 1
ATOM 747 C C . GLN A 1 98 ? 4.541 -1.038 6.290 1.00 91.00 98 GLN A C 1
ATOM 749 O O . GLN A 1 98 ? 4.957 -1.172 5.142 1.00 91.00 98 GLN A O 1
ATOM 754 N N . ASP A 1 99 ? 5.062 -1.690 7.325 1.00 90.50 99 ASP A N 1
ATOM 755 C CA . ASP A 1 99 ? 6.186 -2.614 7.210 1.00 90.50 99 ASP A CA 1
ATOM 756 C C . ASP A 1 99 ? 5.838 -3.810 6.323 1.00 90.50 99 ASP A C 1
ATOM 758 O O . ASP A 1 99 ? 6.641 -4.198 5.479 1.00 90.50 99 ASP A O 1
ATOM 762 N N . ALA A 1 100 ? 4.626 -4.361 6.439 1.00 90.00 100 ALA A N 1
ATOM 763 C CA . ALA A 1 100 ? 4.172 -5.452 5.580 1.00 90.00 100 ALA A CA 1
ATOM 764 C C . ALA A 1 100 ? 4.078 -5.031 4.104 1.00 90.00 100 ALA A C 1
ATOM 766 O O . ALA A 1 100 ? 4.503 -5.776 3.219 1.00 90.00 100 ALA A O 1
ATOM 767 N N . VAL A 1 101 ? 3.552 -3.833 3.827 1.00 89.75 101 VAL A N 1
ATOM 768 C CA . VAL A 1 101 ? 3.492 -3.288 2.464 1.00 89.75 101 VAL A CA 1
ATOM 769 C C . VAL A 1 101 ? 4.904 -3.013 1.936 1.00 89.75 101 VAL A C 1
ATOM 771 O O . VAL A 1 101 ? 5.242 -3.449 0.836 1.00 89.75 101 VAL A O 1
ATOM 774 N N . ASN A 1 102 ? 5.759 -2.370 2.730 1.00 90.00 102 ASN A N 1
ATOM 775 C CA . ASN A 1 102 ? 7.138 -2.069 2.354 1.00 90.00 102 ASN A CA 1
ATOM 776 C C . ASN A 1 102 ? 7.977 -3.326 2.145 1.00 90.00 102 ASN A C 1
ATOM 778 O O . ASN A 1 102 ? 8.733 -3.381 1.186 1.00 90.00 102 ASN A O 1
ATOM 782 N N . ALA A 1 103 ? 7.812 -4.368 2.959 1.00 88.94 103 ALA A N 1
ATOM 783 C CA . ALA A 1 103 ? 8.521 -5.633 2.782 1.00 88.94 103 ALA A CA 1
ATOM 784 C C . ALA A 1 103 ? 8.219 -6.293 1.426 1.00 88.94 103 ALA A C 1
ATOM 786 O O . ALA A 1 103 ? 9.076 -6.980 0.866 1.00 88.94 103 ALA A O 1
ATOM 787 N N . VAL A 1 104 ? 7.012 -6.079 0.894 1.00 86.62 104 VAL A N 1
ATOM 788 C CA . VAL A 1 104 ? 6.600 -6.593 -0.417 1.00 86.62 104 VAL A CA 1
ATOM 789 C C . VAL A 1 104 ? 7.080 -5.689 -1.550 1.00 86.62 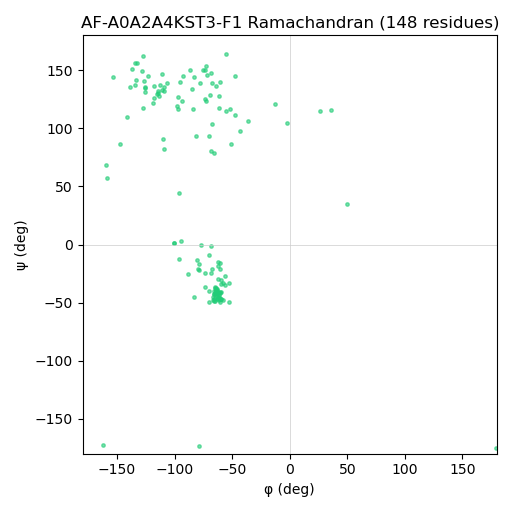104 VAL A C 1
ATOM 791 O O . VAL A 1 104 ? 7.609 -6.204 -2.527 1.00 86.62 104 VAL A O 1
ATOM 794 N N . ILE A 1 105 ? 6.932 -4.367 -1.423 1.00 85.00 105 ILE A N 1
ATOM 795 C CA . ILE A 1 105 ? 7.274 -3.406 -2.491 1.00 85.00 105 ILE A CA 1
ATOM 796 C C . ILE A 1 105 ? 8.793 -3.125 -2.563 1.00 85.00 105 ILE A C 1
ATOM 798 O O . ILE A 1 105 ? 9.307 -2.742 -3.614 1.00 85.00 105 ILE A O 1
ATOM 802 N N . ALA A 1 106 ? 9.541 -3.373 -1.483 1.00 82.69 106 ALA A N 1
ATOM 803 C CA . ALA A 1 106 ? 11.003 -3.277 -1.476 1.00 82.69 106 ALA A CA 1
ATOM 804 C C . ALA A 1 106 ? 11.670 -4.363 -2.334 1.00 82.69 106 ALA A C 1
ATOM 806 O O . ALA A 1 106 ? 12.795 -4.179 -2.800 1.00 82.69 106 ALA A O 1
ATOM 807 N N . ARG A 1 107 ? 10.995 -5.498 -2.553 1.00 85.12 107 ARG A N 1
ATOM 808 C CA . ARG A 1 107 ? 11.461 -6.524 -3.490 1.00 85.12 107 ARG A CA 1
ATOM 809 C C . ARG A 1 107 ? 11.023 -6.145 -4.908 1.00 85.12 107 ARG A C 1
ATOM 811 O O . ARG A 1 107 ? 9.917 -5.632 -5.053 1.00 85.12 107 ARG A O 1
ATOM 818 N N . PRO A 1 108 ? 11.845 -6.417 -5.940 1.00 79.50 108 PRO A N 1
ATOM 819 C CA . PRO A 1 108 ? 11.412 -6.262 -7.324 1.00 79.50 108 PRO A CA 1
ATOM 820 C C . PRO A 1 108 ? 10.101 -7.011 -7.548 1.00 79.50 108 PRO A C 1
ATOM 822 O O . PRO A 1 108 ? 10.037 -8.232 -7.389 1.00 79.50 108 PRO A O 1
ATOM 825 N N . LEU A 1 109 ? 9.052 -6.265 -7.881 1.00 83.00 109 LEU A N 1
ATOM 826 C CA . LEU A 1 109 ? 7.778 -6.822 -8.301 1.00 83.00 109 LEU A CA 1
ATOM 827 C C . LEU A 1 109 ? 7.784 -6.896 -9.818 1.00 83.00 109 LEU A C 1
ATOM 829 O O . LEU A 1 109 ? 7.958 -5.880 -10.486 1.00 83.00 109 LEU A O 1
ATOM 833 N N . THR A 1 110 ? 7.560 -8.091 -10.347 1.00 83.81 110 THR A N 1
ATOM 834 C CA . THR A 1 110 ? 7.453 -8.339 -11.783 1.00 83.81 110 THR A CA 1
ATOM 835 C C . THR A 1 110 ? 5.999 -8.664 -12.129 1.00 83.81 110 THR A C 1
ATOM 837 O O . THR A 1 110 ? 5.647 -9.846 -12.158 1.00 83.81 110 THR A O 1
ATOM 840 N N . PRO A 1 111 ? 5.112 -7.657 -12.306 1.00 80.00 111 PRO A N 1
ATOM 841 C CA . PRO A 1 111 ? 3.747 -7.894 -12.787 1.00 80.00 111 PRO A CA 1
ATOM 842 C C . PRO A 1 111 ? 3.729 -8.637 -14.125 1.00 80.00 111 PRO A C 1
ATOM 844 O O . PRO A 1 111 ? 2.858 -9.465 -14.356 1.00 80.00 111 PRO A O 1
ATOM 847 N N . GLU A 1 112 ? 4.712 -8.353 -14.976 1.00 82.94 112 GLU A N 1
ATOM 848 C CA . GLU A 1 112 ? 4.947 -9.014 -16.253 1.00 82.94 112 GLU A CA 1
ATOM 849 C C . GLU A 1 112 ? 6.440 -9.344 -16.376 1.00 82.94 112 GLU A C 1
ATOM 851 O O . GLU A 1 112 ? 7.257 -8.661 -15.749 1.00 82.94 112 GLU A O 1
ATOM 856 N N . PRO A 1 113 ? 6.835 -10.337 -17.197 1.00 81.62 113 PRO A N 1
ATOM 857 C CA . PRO A 1 113 ? 8.241 -10.715 -17.370 1.00 81.62 113 PRO A CA 1
ATOM 858 C C . PRO A 1 113 ? 9.145 -9.559 -17.815 1.00 81.62 113 PRO A C 1
ATOM 860 O O . PRO A 1 113 ? 10.333 -9.558 -17.522 1.00 81.62 113 PRO A O 1
ATOM 863 N N . TRP A 1 114 ? 8.567 -8.573 -18.504 1.00 83.94 114 TRP A N 1
ATOM 864 C CA . TRP A 1 114 ? 9.257 -7.421 -19.076 1.00 83.94 114 TRP A CA 1
ATOM 865 C C . TRP A 1 114 ? 9.126 -6.141 -18.236 1.00 83.94 114 TRP A C 1
ATOM 867 O O . TRP A 1 114 ? 9.624 -5.102 -18.654 1.00 83.94 114 TRP A O 1
ATOM 877 N N . LEU A 1 115 ? 8.444 -6.167 -17.083 1.00 84.31 115 LEU A N 1
ATOM 878 C CA . LEU A 1 115 ? 8.196 -4.980 -16.256 1.00 84.31 115 LEU A CA 1
ATOM 879 C C . LEU A 1 115 ? 8.642 -5.236 -14.823 1.00 84.31 115 LEU A C 1
ATOM 881 O O . LEU A 1 115 ? 8.056 -6.064 -14.135 1.00 84.31 115 LEU A O 1
ATOM 885 N N . THR A 1 116 ? 9.622 -4.472 -14.351 1.00 86.62 116 THR A N 1
ATOM 886 C CA . THR A 1 116 ? 10.066 -4.508 -12.954 1.00 86.62 116 THR A CA 1
ATOM 887 C C . THR A 1 116 ? 9.640 -3.234 -12.242 1.00 86.62 116 THR A C 1
ATOM 889 O O . THR A 1 116 ? 9.846 -2.134 -12.749 1.00 86.62 116 THR A O 1
ATOM 892 N N . VAL A 1 117 ? 9.051 -3.370 -11.057 1.00 85.94 117 VAL A N 1
ATOM 893 C CA . VAL A 1 117 ? 8.531 -2.267 -10.247 1.00 85.94 117 VAL A CA 1
ATOM 894 C C . VAL A 1 117 ? 9.144 -2.317 -8.854 1.00 85.94 117 VAL A C 1
ATOM 896 O O . VAL A 1 117 ? 9.190 -3.370 -8.219 1.00 85.94 117 VAL A O 1
ATOM 899 N N . HIS A 1 118 ? 9.562 -1.155 -8.365 1.00 85.38 118 HIS A N 1
ATOM 900 C CA . HIS A 1 118 ? 10.078 -0.953 -7.017 1.00 85.38 118 HIS A CA 1
ATOM 901 C C . HIS A 1 118 ? 9.433 0.268 -6.385 1.00 85.38 118 HIS A C 1
ATOM 903 O O . HIS A 1 118 ? 9.016 1.197 -7.075 1.00 85.38 118 HIS A O 1
ATOM 909 N N . GLY A 1 119 ? 9.400 0.313 -5.059 1.00 84.69 119 GLY A N 1
ATOM 910 C CA . GLY A 1 119 ? 8.949 1.507 -4.369 1.00 84.69 119 GLY A CA 1
ATOM 911 C C . GLY A 1 119 ? 8.945 1.399 -2.858 1.00 84.69 119 GLY A C 1
ATOM 912 O O . GLY A 1 119 ? 9.366 0.414 -2.256 1.00 84.69 119 GLY A O 1
ATOM 913 N N . THR A 1 120 ? 8.438 2.460 -2.256 1.00 87.06 120 THR A N 1
ATOM 914 C CA . THR A 1 120 ? 8.217 2.601 -0.824 1.00 87.06 120 THR A CA 1
ATOM 915 C C . THR A 1 120 ? 6.826 3.175 -0.606 1.00 87.06 120 THR A C 1
ATOM 917 O O . THR A 1 120 ? 6.387 4.077 -1.322 1.00 87.06 120 THR A O 1
ATOM 920 N N . ALA A 1 121 ? 6.118 2.622 0.366 1.00 88.25 121 ALA A N 1
ATOM 921 C CA . ALA A 1 121 ? 4.797 3.044 0.779 1.00 88.25 121 ALA A CA 1
ATOM 922 C C . ALA A 1 121 ? 4.862 3.768 2.126 1.00 88.25 121 ALA A C 1
ATOM 924 O O . ALA A 1 121 ? 5.548 3.358 3.066 1.00 88.25 121 ALA A O 1
ATOM 925 N N . CYS A 1 122 ? 4.084 4.835 2.211 1.00 90.06 122 CYS A N 1
ATOM 926 C CA . CYS A 1 122 ? 3.751 5.550 3.424 1.00 90.06 122 CYS A CA 1
ATOM 927 C C . CYS A 1 122 ? 2.251 5.378 3.665 1.00 90.06 122 CYS A C 1
ATOM 929 O O . CYS A 1 122 ? 1.444 5.578 2.749 1.00 90.06 122 CYS A O 1
ATOM 931 N N . LEU A 1 123 ? 1.887 4.982 4.882 1.00 90.38 123 LEU A N 1
ATOM 932 C CA . LEU A 1 123 ? 0.500 4.826 5.295 1.00 90.38 123 LEU A CA 1
ATOM 933 C C . LEU A 1 123 ? 0.140 5.900 6.309 1.00 90.38 123 LEU A C 1
ATOM 935 O O . LEU A 1 123 ? 0.833 6.104 7.304 1.00 90.38 123 LEU A O 1
ATOM 939 N N . THR A 1 124 ? -1.002 6.530 6.091 1.00 89.62 124 THR A N 1
ATOM 940 C CA . THR A 1 124 ? -1.653 7.396 7.065 1.00 89.62 124 THR A CA 1
ATOM 941 C C . THR A 1 124 ? -3.098 6.945 7.248 1.00 89.62 124 THR A C 1
ATOM 943 O O . THR A 1 124 ? -3.646 6.175 6.457 1.00 89.62 124 THR A O 1
ATOM 946 N N . VAL A 1 125 ? -3.722 7.368 8.339 1.00 88.62 125 VAL A N 1
ATOM 947 C CA . VAL A 1 125 ? -5.133 7.099 8.635 1.00 88.62 125 VAL A CA 1
ATOM 948 C C . VAL A 1 125 ? -5.741 8.419 9.078 1.00 88.62 125 VAL A C 1
ATOM 950 O O . VAL A 1 125 ? -5.075 9.200 9.756 1.00 88.62 125 VAL A O 1
ATOM 953 N N . SER A 1 126 ? -6.980 8.690 8.670 1.00 88.56 126 SER A N 1
ATOM 954 C CA . SER A 1 126 ? -7.678 9.891 9.123 1.00 88.56 126 SER A CA 1
ATOM 955 C C . SER A 1 126 ? -8.008 9.794 10.617 1.00 88.56 126 SER A C 1
ATOM 957 O O . SER A 1 126 ? -8.300 8.708 11.122 1.00 88.56 126 SER A O 1
ATOM 959 N N . ASP A 1 127 ? -8.022 10.922 11.329 1.00 86.88 127 ASP A N 1
ATOM 960 C CA . ASP A 1 127 ? -8.389 10.934 12.754 1.00 86.88 127 ASP A CA 1
ATOM 961 C C . ASP A 1 127 ? -9.800 10.370 12.988 1.00 86.88 127 ASP A C 1
ATOM 963 O O . ASP A 1 127 ? -10.046 9.692 13.984 1.00 86.88 127 ASP A O 1
ATOM 9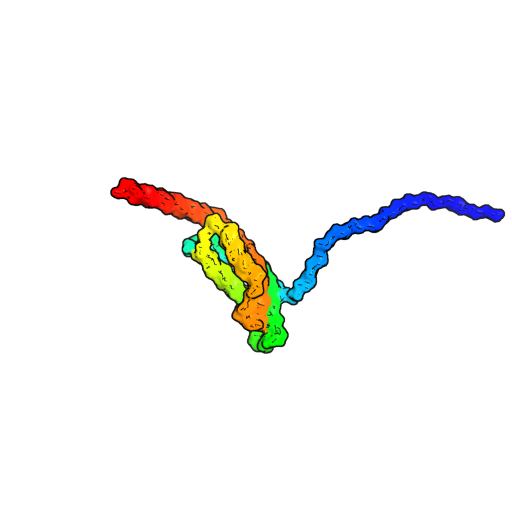67 N N . ALA A 1 128 ? -10.711 10.578 12.031 1.00 85.94 128 ALA A N 1
ATOM 968 C CA . ALA A 1 128 ? -12.059 10.019 12.060 1.00 85.94 128 ALA A CA 1
ATOM 969 C C . ALA A 1 128 ? -12.055 8.483 11.973 1.00 85.94 128 ALA A C 1
ATOM 971 O O . ALA A 1 128 ? -12.691 7.820 12.792 1.00 85.94 128 ALA A O 1
ATOM 972 N N . ASP A 1 129 ? -11.314 7.908 11.018 1.00 86.31 129 ASP A N 1
ATOM 973 C CA . ASP A 1 129 ? -11.191 6.452 10.866 1.00 86.31 129 ASP A CA 1
ATOM 974 C C . ASP A 1 129 ? -10.498 5.828 12.089 1.00 86.31 129 ASP A C 1
ATOM 976 O O . ASP A 1 129 ? -10.890 4.756 12.556 1.00 86.31 129 ASP A O 1
ATOM 980 N N . ARG A 1 130 ? -9.504 6.516 12.663 1.00 87.50 130 ARG A N 1
ATOM 981 C CA . ARG A 1 130 ? -8.835 6.069 13.887 1.00 87.50 130 ARG A CA 1
ATOM 982 C C . ARG A 1 130 ? -9.782 6.069 15.090 1.00 87.50 130 ARG A C 1
ATOM 984 O O . ARG A 1 130 ? -9.867 5.055 15.778 1.00 87.50 130 ARG A O 1
ATOM 991 N N . ALA A 1 131 ? -10.521 7.154 15.318 1.00 86.88 131 ALA A N 1
ATOM 992 C CA . ALA A 1 131 ? -11.476 7.247 16.423 1.00 86.88 131 ALA A CA 1
ATOM 993 C C . ALA A 1 131 ? -12.577 6.179 16.316 1.00 86.88 131 ALA A C 1
ATOM 995 O O . ALA A 1 131 ? -12.927 5.538 17.308 1.00 86.88 131 ALA A O 1
ATOM 996 N N . LEU A 1 132 ? -13.078 5.926 15.101 1.00 86.69 132 LEU A N 1
ATOM 997 C CA . LEU A 1 132 ? -14.030 4.844 14.847 1.00 86.69 132 LEU A CA 1
ATOM 998 C C . LEU A 1 132 ? -13.429 3.471 15.163 1.00 86.69 132 LEU A C 1
ATOM 1000 O O . LEU A 1 132 ? -14.095 2.630 15.765 1.00 86.69 132 LEU A O 1
ATOM 1004 N N . ALA A 1 133 ? -12.173 3.229 14.795 1.00 87.31 133 ALA A N 1
ATOM 1005 C CA . ALA A 1 133 ? -11.498 1.972 15.094 1.00 87.31 133 ALA A CA 1
ATOM 1006 C C . ALA A 1 133 ? -11.312 1.737 16.600 1.00 87.31 133 ALA A C 1
ATOM 1008 O O . ALA A 1 133 ? -11.539 0.626 17.080 1.00 87.31 133 ALA A O 1
ATOM 1009 N N . GLU A 1 134 ? -10.928 2.775 17.344 1.00 88.12 134 GLU A N 1
ATOM 1010 C CA . GLU A 1 134 ? -10.789 2.729 18.804 1.00 88.12 134 GLU A CA 1
ATOM 1011 C C . GLU A 1 134 ? -12.147 2.480 19.481 1.00 88.12 134 GLU A C 1
ATOM 1013 O O . GLU A 1 134 ? -12.250 1.666 20.399 1.00 88.12 134 GLU A O 1
ATOM 1018 N N . GLU A 1 135 ? -13.212 3.108 18.980 1.00 87.19 135 GLU A N 1
ATOM 1019 C CA . GLU A 1 135 ? -14.585 2.863 19.424 1.00 87.19 135 GLU A CA 1
ATOM 1020 C C . GLU A 1 135 ? -15.017 1.409 19.194 1.00 87.19 135 GLU A C 1
ATOM 1022 O O . GLU A 1 135 ? -15.562 0.767 20.095 1.00 87.19 135 GLU A O 1
ATOM 1027 N N . HIS A 1 136 ? -14.749 0.866 18.004 1.00 84.69 136 HIS A N 1
ATOM 1028 C CA . HIS A 1 136 ? -15.035 -0.532 17.689 1.00 84.69 136 HIS A CA 1
ATOM 1029 C C . HIS A 1 136 ? -14.277 -1.494 18.609 1.00 84.69 136 HIS A C 1
ATOM 1031 O O . HIS A 1 136 ? -14.867 -2.467 19.080 1.00 84.69 136 HIS A O 1
ATOM 1037 N N . LEU A 1 137 ? -13.003 -1.210 18.897 1.00 85.00 137 LEU A N 1
ATOM 1038 C CA . LEU A 1 137 ? -12.198 -2.013 19.814 1.00 85.00 137 LEU A CA 1
ATOM 1039 C C . LEU A 1 137 ? -12.778 -1.996 21.233 1.00 85.00 137 LEU A C 1
ATOM 1041 O O . LEU A 1 137 ? -12.921 -3.052 21.845 1.00 85.00 137 LEU A O 1
ATOM 1045 N N . ARG A 1 138 ? -13.170 -0.820 21.736 1.00 84.19 138 ARG A N 1
ATOM 1046 C CA . ARG A 1 138 ? -13.739 -0.683 23.083 1.00 84.19 138 ARG A CA 1
ATOM 1047 C C . ARG A 1 138 ? -15.058 -1.440 23.231 1.00 84.19 138 ARG A C 1
ATOM 1049 O O . ARG A 1 138 ? -15.270 -2.103 24.240 1.00 84.19 138 ARG A O 1
ATOM 1056 N N . ARG A 1 139 ? -15.933 -1.377 22.220 1.00 83.00 139 ARG A N 1
ATOM 1057 C CA . ARG A 1 139 ? -17.203 -2.126 22.220 1.00 83.00 139 ARG A CA 1
ATOM 1058 C C . ARG A 1 139 ? -16.990 -3.634 22.170 1.00 83.00 139 ARG A C 1
ATOM 1060 O O . ARG A 1 139 ? -17.702 -4.354 22.857 1.00 83.00 139 ARG A O 1
ATOM 1067 N N . ALA A 1 140 ? -16.022 -4.101 21.381 1.00 79.44 140 ALA A N 1
ATOM 1068 C CA . ALA A 1 140 ? -15.686 -5.521 21.321 1.00 79.44 140 ALA A CA 1
ATOM 1069 C C . ALA A 1 140 ? -15.190 -6.034 22.683 1.00 79.44 140 ALA A C 1
ATOM 1071 O O . ALA A 1 140 ? -15.688 -7.041 23.169 1.00 79.44 140 ALA A O 1
ATOM 1072 N N . GLN A 1 141 ? -14.294 -5.289 23.338 1.00 76.94 141 GLN A N 1
ATOM 1073 C CA . GLN A 1 141 ? -13.783 -5.638 24.668 1.00 76.94 141 GLN A CA 1
ATOM 1074 C C . GLN A 1 141 ? -14.876 -5.644 25.741 1.00 76.94 141 GLN A C 1
ATOM 1076 O O . GLN A 1 141 ? -14.871 -6.504 26.614 1.00 76.94 141 GLN A O 1
ATOM 1081 N N . HIS A 1 142 ? -15.821 -4.703 25.680 1.00 72.19 142 HIS A N 1
ATOM 1082 C CA . HIS A 1 142 ? -16.911 -4.653 26.650 1.00 72.19 142 HIS A CA 1
ATOM 1083 C C . HIS A 1 142 ? -17.899 -5.817 26.477 1.00 72.19 142 HIS A C 1
ATOM 1085 O O . HIS A 1 142 ? -18.311 -6.410 27.466 1.00 72.19 142 HIS A O 1
ATOM 1091 N N . GLY A 1 143 ? -18.220 -6.183 25.231 1.00 68.81 143 GLY A N 1
ATOM 1092 C CA . GLY A 1 143 ? -19.124 -7.299 24.940 1.00 68.81 143 GLY A CA 1
ATOM 1093 C C . GLY A 1 143 ? -18.525 -8.690 25.184 1.00 68.81 143 GLY A C 1
ATOM 1094 O O . GLY A 1 143 ? -19.280 -9.633 25.409 1.00 68.81 143 GLY A O 1
ATOM 1095 N N . ASP A 1 144 ? -17.197 -8.838 25.146 1.00 64.44 144 ASP A N 1
ATOM 1096 C CA . ASP A 1 144 ? -16.535 -10.097 25.517 1.00 64.44 144 ASP A CA 1
ATOM 1097 C C . ASP A 1 144 ? -16.551 -10.316 27.041 1.00 64.44 144 ASP A C 1
ATOM 1099 O O . ASP A 1 144 ? -16.797 -11.436 27.484 1.00 64.44 144 ASP A O 1
ATOM 1103 N N . LEU A 1 145 ? -16.414 -9.253 27.846 1.00 63.56 145 LEU A N 1
ATOM 1104 C CA . LEU A 1 145 ? -16.525 -9.338 29.311 1.00 63.56 145 LEU A CA 1
ATOM 1105 C C . LEU A 1 145 ? -17.930 -9.765 29.769 1.00 63.56 145 LEU A C 1
ATOM 1107 O O . LEU A 1 145 ? -18.057 -10.595 30.661 1.00 63.56 145 LEU A O 1
ATOM 1111 N N . GLU A 1 146 ? -18.987 -9.268 29.121 1.00 61.00 146 GLU A N 1
ATOM 1112 C CA . GLU A 1 146 ? -20.371 -9.653 29.444 1.00 61.00 146 GLU A CA 1
ATOM 1113 C C . GLU A 1 146 ? -20.697 -11.119 29.096 1.00 61.00 146 GLU A C 1
ATOM 1115 O O . GLU A 1 146 ? -21.651 -11.678 29.633 1.00 61.00 146 GLU A O 1
ATOM 1120 N N . ARG A 1 147 ? -19.926 -11.756 28.199 1.00 61.16 147 ARG A N 1
ATOM 1121 C CA . ARG A 1 147 ? -20.107 -13.171 27.821 1.00 61.16 147 ARG A CA 1
ATOM 1122 C C . ARG A 1 147 ? -19.342 -14.152 28.700 1.00 61.16 147 ARG A C 1
ATOM 1124 O O . ARG A 1 147 ? -19.739 -15.309 28.759 1.00 61.16 147 ARG A O 1
ATOM 1131 N N . GLU A 1 148 ? -18.249 -13.729 29.330 1.00 58.66 148 GLU A N 1
ATOM 1132 C CA . GLU A 1 148 ? -17.467 -14.584 30.236 1.00 58.66 148 GLU A CA 1
ATOM 1133 C C . GLU A 1 148 ? -18.082 -14.674 31.646 1.00 58.66 148 GLU A C 1
ATOM 1135 O O . GLU A 1 148 ? -17.719 -15.563 32.414 1.00 58.66 148 GLU A O 1
ATOM 1140 N N . GLU A 1 149 ? -19.037 -13.799 31.981 1.00 53.66 149 GLU A N 1
ATOM 1141 C CA . GLU A 1 149 ? -19.717 -13.757 33.287 1.00 53.66 149 GLU A CA 1
ATOM 1142 C C . GLU A 1 149 ? -21.058 -14.529 33.347 1.00 53.66 149 GLU A C 1
ATOM 1144 O O . GLU A 1 149 ? -21.714 -14.528 34.393 1.00 53.66 149 GLU A O 1
ATOM 1149 N N . THR A 1 150 ? -21.465 -15.220 32.272 1.00 48.91 150 THR A N 1
ATOM 1150 C CA . THR A 1 150 ? -22.654 -16.109 32.224 1.00 48.91 150 THR A CA 1
ATOM 1151 C C . THR A 1 150 ? -22.285 -17.564 32.003 1.00 48.91 150 THR A C 1
ATOM 1153 O O . THR A 1 150 ? -22.864 -18.428 32.701 1.00 48.91 150 THR A O 1
#

Mean predicted aligned error: 13.83 Å

Sequence (150 aa):
MSLFTRRRSAPGPSPSTRDTATALTTLEAGTALGLRDERMPSRVPTLHFTVSVNGTWNLDESAPPQHHAPDSLARSHLREHAARILRRHTVLAIPAAQDAVNAVIARPLTPEPWLTVHGTACLTVSDADRALAEEHLRRAQHGDLEREET

pLDDT: mean 76.29, std 16.8, range [38.84, 92.19]

Foldseek 3Di:
DDDDDDDDDDDDDDPDDDDDDDPPPPPPDFDKAWDFQDWAAALDRVFTKGKIKTWGKAFAPPDDPPPPCLRVLLVVVLNVLLNVLRNDHQLVPQVVSQVSSQVVQCDFDPSDPGMTMHIHMDIDGDPVSVVVSVVVVVVVVVVVVVVVVD

Secondary structure (DSSP, 8-state):
---------PPPPP---------------PEEEEEEEEEEE-SSTT-EEEEEEEEEEEE-TT--TT-S-HHHHHHHHHHHHHHHHHTTS-TT-HHHHHHHHHHHHTSPEEEETTEEEEEEEEEE--HHHHHHHHHHHHHHHHHHHHHHT-